Protein AF-A0A975Y0I7-F1 (afdb_monomer_lite)

Foldseek 3Di:
DEPVVLLVLCVPQQVQCPVVSVVQCVVPPVGALLVVLLSLQVSLVVCVVVVVLSNNVSSLVSLLCQLVVNDPRNVVSSLVNRQVVLPLLDPVCVVVLVSHDPSSVVSNVVSNVVVPYD

Radius of gyration: 13.52 Å; chains: 1; bounding box: 35×35×29 Å

pLDDT: mean 94.16, std 6.0, range [53.53, 98.44]

Structure (mmCIF, N/CA/C/O backbone):
data_AF-A0A975Y0I7-F1
#
_entry.id   AF-A0A975Y0I7-F1
#
loop_
_atom_site.group_PDB
_atom_site.id
_atom_site.type_symbol
_atom_site.label_atom_id
_atom_site.label_alt_id
_atom_site.label_comp_id
_atom_site.label_asym_id
_atom_site.label_entity_id
_atom_site.label_seq_id
_atom_site.pdbx_PDB_ins_code
_atom_site.Cartn_x
_atom_site.Cartn_y
_atom_site.Cartn_z
_atom_site.occupancy
_atom_site.B_iso_or_equiv
_atom_site.auth_seq_id
_atom_site.auth_comp_id
_atom_site.auth_asym_id
_atom_site.auth_atom_id
_atom_site.pdbx_PDB_model_num
ATOM 1 N N . MET A 1 1 ? -5.982 5.807 -14.633 1.00 92.81 1 MET A N 1
ATOM 2 C CA . MET A 1 1 ? -6.264 6.364 -13.301 1.00 92.81 1 MET A CA 1
ATOM 3 C C . MET A 1 1 ? -5.115 7.285 -12.970 1.00 92.81 1 MET A C 1
ATOM 5 O O . MET A 1 1 ? -3.984 6.829 -13.001 1.00 92.81 1 MET A O 1
ATOM 9 N N . SER A 1 2 ? -5.395 8.560 -12.733 1.00 95.56 2 SER A N 1
ATOM 10 C CA . SER A 1 2 ? -4.378 9.511 -12.276 1.00 95.56 2 SER A CA 1
ATOM 11 C C . SER A 1 2 ? -4.184 9.432 -10.757 1.00 95.56 2 SER A C 1
ATOM 13 O O . SER A 1 2 ? -4.995 8.823 -10.048 1.00 95.56 2 SER A O 1
ATOM 15 N N . LEU A 1 3 ? -3.148 10.095 -10.236 1.00 94.75 3 LEU A N 1
ATOM 16 C CA . LEU A 1 3 ? -2.967 10.276 -8.791 1.00 94.75 3 LEU A CA 1
ATOM 17 C C . LEU A 1 3 ? -4.178 10.966 -8.137 1.00 94.75 3 LEU A C 1
ATOM 19 O O . LEU A 1 3 ? -4.617 10.556 -7.062 1.00 94.75 3 LEU A O 1
ATOM 23 N N . GLU A 1 4 ? -4.753 11.979 -8.790 1.00 94.75 4 GLU A N 1
ATOM 24 C CA . GLU A 1 4 ? -5.932 12.695 -8.287 1.00 94.75 4 GLU A CA 1
ATOM 25 C C . GLU A 1 4 ? -7.146 11.759 -8.167 1.00 94.75 4 GLU A C 1
ATOM 27 O O . GLU A 1 4 ? -7.805 11.726 -7.123 1.00 94.75 4 GLU A O 1
ATOM 32 N N . ASP A 1 5 ? -7.382 10.928 -9.188 1.00 95.75 5 ASP A N 1
ATOM 33 C CA . ASP A 1 5 ? -8.452 9.924 -9.178 1.00 95.75 5 ASP A CA 1
ATOM 34 C C . ASP A 1 5 ? -8.281 8.924 -8.024 1.00 95.75 5 ASP A C 1
ATOM 36 O O . ASP A 1 5 ? -9.254 8.558 -7.356 1.00 95.75 5 ASP A O 1
ATOM 40 N N . LEU A 1 6 ? -7.042 8.479 -7.781 1.00 96.44 6 LEU A N 1
ATOM 41 C CA . LEU A 1 6 ? -6.724 7.561 -6.692 1.00 96.44 6 LEU A CA 1
ATOM 42 C C . LEU A 1 6 ? -6.964 8.215 -5.327 1.00 96.44 6 LEU A C 1
ATOM 44 O O . LEU A 1 6 ? -7.592 7.608 -4.458 1.00 96.44 6 LEU A O 1
ATOM 48 N N . VAL A 1 7 ? -6.502 9.452 -5.132 1.00 95.56 7 VAL A N 1
ATOM 49 C CA . VAL A 1 7 ? -6.706 10.205 -3.886 1.00 95.56 7 VAL A CA 1
ATOM 50 C C . VAL A 1 7 ? -8.195 10.371 -3.587 1.00 95.56 7 VAL A C 1
ATOM 52 O O . VAL A 1 7 ? -8.616 10.172 -2.443 1.00 95.56 7 VAL A O 1
ATOM 55 N N . GLU A 1 8 ? -9.005 10.695 -4.594 1.00 95.25 8 GLU A N 1
ATOM 56 C CA . GLU A 1 8 ? -10.450 10.836 -4.418 1.00 95.25 8 GLU A CA 1
ATOM 57 C C . GLU A 1 8 ? -11.116 9.495 -4.081 1.00 95.25 8 GLU A C 1
ATOM 59 O O . GLU A 1 8 ? -11.927 9.412 -3.152 1.00 95.25 8 GLU A O 1
ATOM 64 N N . ALA A 1 9 ? -10.722 8.412 -4.758 1.00 96.75 9 ALA A N 1
ATOM 65 C CA . ALA A 1 9 ? -11.206 7.073 -4.437 1.00 96.75 9 ALA A CA 1
ATOM 66 C C . ALA A 1 9 ? -10.843 6.658 -3.000 1.00 96.75 9 ALA A C 1
ATOM 68 O O . ALA A 1 9 ? -11.709 6.194 -2.258 1.00 96.75 9 ALA A O 1
ATOM 69 N N . LEU A 1 10 ? -9.604 6.896 -2.558 1.00 96.50 10 LEU A N 1
ATOM 70 C CA . LEU A 1 10 ? -9.163 6.579 -1.197 1.00 96.50 10 LEU A CA 1
ATOM 71 C C . LEU A 1 10 ? -9.950 7.369 -0.140 1.00 96.50 10 LEU A C 1
ATOM 73 O O . LEU A 1 10 ? -10.377 6.798 0.863 1.00 96.50 10 LEU A O 1
ATOM 77 N N . ARG A 1 11 ? -10.207 8.666 -0.363 1.00 94.62 11 ARG A N 1
ATOM 78 C CA . ARG A 1 11 ? -11.005 9.502 0.559 1.00 94.62 11 ARG A CA 1
ATOM 79 C C . ARG A 1 11 ? -12.428 8.985 0.747 1.00 94.62 11 ARG A C 1
ATOM 81 O O . ARG A 1 11 ? -12.969 9.042 1.865 1.00 94.62 11 ARG A O 1
ATOM 88 N N . ARG A 1 12 ? -13.032 8.532 -0.352 1.00 96.12 12 ARG A N 1
ATOM 89 C CA . ARG A 1 12 ? -14.407 8.040 -0.394 1.00 96.12 12 ARG A CA 1
ATOM 90 C C . ARG A 1 12 ? -14.520 6.642 0.203 1.00 96.12 12 ARG A C 1
ATOM 92 O O . ARG A 1 12 ? -15.363 6.429 1.073 1.00 96.12 12 ARG A O 1
ATOM 99 N N . ASP A 1 13 ? -13.659 5.729 -0.233 1.00 96.62 13 ASP A N 1
ATOM 100 C CA . ASP A 1 13 ? -13.865 4.291 -0.062 1.00 96.62 13 ASP A CA 1
ATOM 101 C C . ASP A 1 13 ? -13.060 3.707 1.118 1.00 96.62 13 ASP A C 1
ATOM 103 O O . ASP A 1 13 ? -13.453 2.678 1.677 1.00 96.62 13 ASP A O 1
ATOM 107 N N . VAL A 1 14 ? -11.992 4.387 1.562 1.00 96.31 14 VAL A N 1
ATOM 108 C CA . VAL A 1 14 ? -11.090 3.935 2.639 1.00 96.31 14 VAL A CA 1
ATOM 109 C C . VAL A 1 14 ? -10.972 5.013 3.734 1.00 96.31 14 VAL A C 1
ATOM 111 O O . VAL A 1 14 ? -9.991 5.758 3.804 1.00 96.31 14 VAL A O 1
ATOM 114 N N . PRO A 1 15 ? -11.973 5.156 4.624 1.00 94.75 15 PRO A N 1
ATOM 115 C CA . PRO A 1 15 ? -11.943 6.169 5.679 1.00 94.75 15 PRO A CA 1
ATOM 116 C C . PRO A 1 15 ? -10.721 6.052 6.605 1.00 94.75 15 PRO A C 1
ATOM 118 O O . PRO A 1 15 ? -10.280 7.0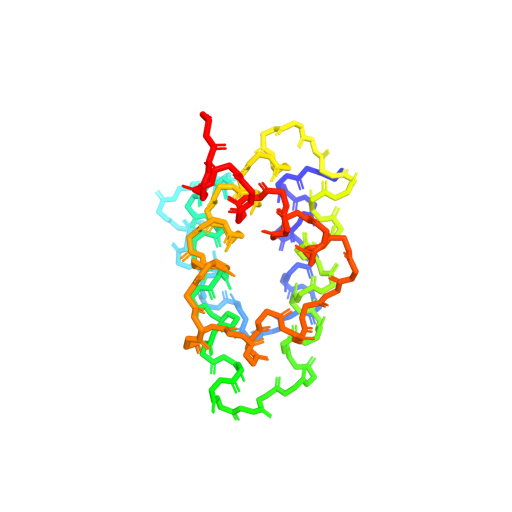57 7.161 1.00 94.75 15 PRO A O 1
ATOM 121 N N . GLU A 1 16 ? -10.144 4.857 6.729 1.00 95.81 16 GLU A N 1
ATOM 122 C CA . GLU A 1 16 ? -8.994 4.528 7.569 1.00 95.81 16 GLU A CA 1
ATOM 123 C C . GLU A 1 16 ? -7.680 5.188 7.118 1.00 95.81 16 GLU A C 1
ATOM 125 O O . GLU A 1 16 ? -6.715 5.165 7.886 1.00 95.81 16 GLU A O 1
ATOM 130 N N . VAL A 1 17 ? -7.628 5.776 5.913 1.00 95.12 17 VAL A N 1
ATOM 131 C CA . VAL A 1 17 ? -6.456 6.520 5.407 1.00 95.12 17 VAL A CA 1
ATOM 132 C C . VAL A 1 17 ? -6.677 8.034 5.352 1.00 95.12 17 VAL A C 1
ATOM 134 O O . VAL A 1 17 ? -5.803 8.768 4.903 1.00 95.12 17 VAL A O 1
ATOM 137 N N . ARG A 1 18 ? -7.824 8.548 5.814 1.00 93.31 18 ARG A N 1
ATOM 138 C CA . ARG A 1 18 ? -8.167 9.977 5.676 1.00 93.31 18 ARG A CA 1
ATOM 139 C C . ARG A 1 18 ? -7.159 10.920 6.321 1.00 93.31 18 ARG A C 1
ATOM 141 O O . ARG A 1 18 ? -6.824 11.938 5.718 1.00 93.31 18 ARG A O 1
ATOM 148 N N . ASP A 1 19 ? -6.693 10.602 7.524 1.00 93.31 19 ASP A N 1
ATOM 149 C CA . ASP A 1 19 ? -5.731 11.453 8.230 1.00 93.31 19 ASP A CA 1
ATOM 150 C C . ASP A 1 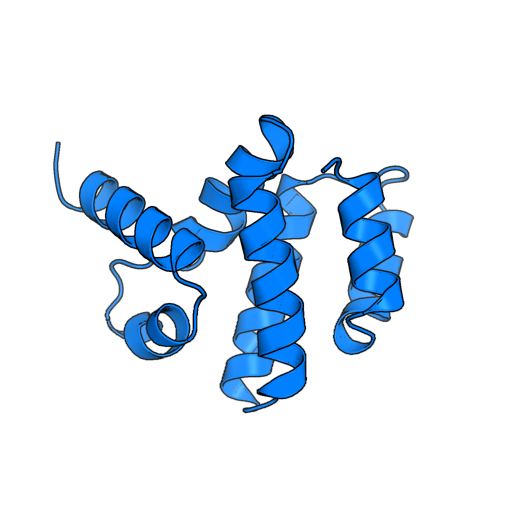19 ? -4.347 11.396 7.577 1.00 93.31 19 ASP A C 1
ATOM 152 O O . ASP A 1 19 ? -3.701 12.432 7.428 1.00 93.31 19 ASP A O 1
ATOM 156 N N . LEU A 1 20 ? -3.950 10.219 7.082 1.00 94.62 20 LEU A N 1
ATOM 157 C CA . LEU A 1 20 ? -2.744 10.032 6.274 1.00 94.62 20 LEU A CA 1
ATOM 158 C C . LEU A 1 20 ? -2.804 10.887 5.000 1.00 94.62 20 LEU A C 1
ATOM 160 O O . LEU A 1 20 ? -1.891 11.667 4.741 1.00 94.62 20 LEU A O 1
ATOM 164 N N . LEU A 1 21 ? -3.908 10.824 4.250 1.00 94.12 21 LEU A N 1
ATOM 165 C CA . LEU A 1 21 ? -4.099 11.635 3.043 1.00 94.12 21 LEU A CA 1
ATOM 166 C C . LEU A 1 21 ? -4.115 13.132 3.343 1.00 94.12 21 LEU A C 1
ATOM 168 O O . LEU A 1 21 ? -3.557 13.921 2.584 1.00 94.12 21 LEU A O 1
ATOM 172 N N . ARG A 1 22 ? -4.760 13.545 4.441 1.00 92.94 22 ARG A N 1
ATOM 173 C CA . ARG A 1 22 ? -4.768 14.949 4.864 1.00 92.94 22 ARG A CA 1
ATOM 174 C C . ARG A 1 22 ? -3.349 15.432 5.147 1.00 92.94 22 ARG A C 1
ATOM 176 O O . ARG A 1 22 ? -2.996 16.518 4.699 1.00 92.94 22 ARG A O 1
ATOM 183 N N . ALA A 1 23 ? -2.565 14.645 5.880 1.00 91.44 23 ALA A N 1
ATOM 184 C CA . ALA A 1 23 ? -1.186 14.981 6.200 1.00 91.44 23 ALA A CA 1
ATOM 185 C C . ALA A 1 23 ? -0.327 15.065 4.930 1.00 91.44 23 ALA A C 1
ATOM 187 O O . ALA A 1 23 ? 0.349 16.072 4.742 1.00 91.44 23 ALA A O 1
ATOM 188 N N . HIS A 1 24 ? -0.412 14.076 4.035 1.00 91.62 24 HIS A N 1
ATOM 189 C CA . HIS A 1 24 ? 0.330 14.053 2.766 1.00 91.62 24 HIS A CA 1
ATOM 190 C C . HIS A 1 24 ? 0.072 15.307 1.921 1.00 91.62 24 HIS A C 1
ATOM 192 O O . HIS A 1 24 ? 0.985 16.064 1.596 1.00 91.62 24 HIS A O 1
ATOM 198 N N . LEU A 1 25 ? -1.203 15.597 1.661 1.00 91.75 25 LEU A N 1
ATOM 199 C CA . LEU A 1 25 ? -1.610 16.701 0.786 1.00 91.75 25 LEU A CA 1
ATOM 200 C C . LEU A 1 25 ? -1.369 18.088 1.398 1.00 91.75 25 LEU A C 1
ATOM 202 O O . LEU A 1 25 ? -1.297 19.073 0.667 1.00 91.75 25 LEU A O 1
ATOM 206 N N . ALA A 1 26 ? -1.260 18.185 2.726 1.00 89.75 26 ALA A N 1
ATOM 207 C CA . ALA A 1 26 ? -0.887 19.430 3.394 1.00 89.75 26 ALA A CA 1
ATOM 208 C C . ALA A 1 26 ? 0.596 19.777 3.190 1.00 89.75 26 ALA A C 1
ATOM 210 O O . ALA A 1 26 ? 0.936 20.958 3.140 1.00 89.75 26 ALA A O 1
ATOM 211 N N . HIS A 1 27 ? 1.466 18.768 3.073 1.00 84.56 27 HIS A N 1
ATOM 212 C CA . HIS A 1 27 ? 2.895 18.970 2.827 1.00 84.56 27 HIS A CA 1
ATOM 213 C C . HIS A 1 27 ? 3.189 19.210 1.346 1.00 84.56 27 HIS A C 1
ATOM 215 O O . HIS A 1 27 ? 4.065 20.012 1.026 1.00 84.56 27 HIS A O 1
ATOM 221 N N . LEU A 1 28 ? 2.440 18.556 0.453 1.00 82.12 28 LEU A N 1
ATOM 222 C CA . LEU A 1 28 ? 2.610 18.693 -0.987 1.00 82.12 28 LEU A CA 1
ATOM 223 C C . LEU A 1 28 ? 1.247 18.817 -1.692 1.00 82.12 28 LEU A C 1
ATOM 225 O O . LEU A 1 28 ? 0.577 17.808 -1.931 1.00 82.12 28 LEU A O 1
ATOM 229 N N . PRO A 1 29 ? 0.812 20.043 -2.035 1.00 77.62 29 PRO A N 1
ATOM 230 C CA . PRO A 1 29 ? -0.406 20.253 -2.809 1.00 77.62 29 PRO A CA 1
ATOM 231 C C . PRO A 1 29 ? -0.299 19.576 -4.184 1.00 77.62 29 PRO A C 1
ATOM 233 O O . PRO A 1 29 ? 0.605 19.887 -4.952 1.00 77.62 29 PRO A O 1
ATOM 236 N N . GLY A 1 30 ? -1.219 18.655 -4.480 1.00 75.81 30 GLY A N 1
ATOM 237 C CA . GLY A 1 30 ? -1.178 17.785 -5.668 1.00 75.81 30 GLY A CA 1
ATOM 238 C C . GLY A 1 30 ? -0.729 16.352 -5.363 1.00 75.81 30 GLY A C 1
ATOM 239 O O . GL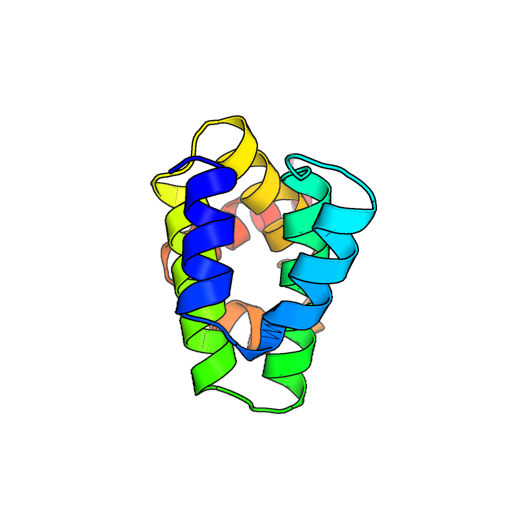Y A 1 30 ? -1.131 15.434 -6.068 1.00 75.81 30 GLY A O 1
ATOM 240 N N . GLY A 1 31 ? -0.021 16.149 -4.248 1.00 85.81 31 GLY A N 1
ATOM 241 C CA . GLY A 1 31 ? 0.536 14.857 -3.862 1.00 85.81 31 GLY A CA 1
ATOM 242 C C . GLY A 1 31 ? 1.750 14.451 -4.702 1.00 85.81 31 GLY A C 1
ATOM 243 O O . GLY A 1 31 ? 2.060 15.059 -5.719 1.00 85.81 31 GLY A O 1
ATOM 244 N N . ASP A 1 32 ? 2.437 13.423 -4.223 1.00 94.00 32 ASP A N 1
ATOM 245 C CA . ASP A 1 32 ? 3.487 12.688 -4.929 1.00 94.00 32 ASP A CA 1
ATOM 246 C C . ASP A 1 32 ? 3.132 11.203 -4.835 1.00 94.00 32 ASP A C 1
ATOM 248 O O . ASP A 1 32 ? 2.787 10.721 -3.745 1.00 94.00 32 ASP A O 1
ATOM 252 N N . GLU A 1 33 ? 3.113 10.518 -5.976 1.00 94.50 33 GLU A N 1
ATOM 253 C CA . GLU A 1 33 ? 2.700 9.124 -6.100 1.00 94.50 33 GLU A CA 1
ATOM 254 C C . GLU A 1 33 ? 3.641 8.166 -5.365 1.00 94.50 33 GLU A C 1
ATOM 256 O O . GLU A 1 33 ? 3.154 7.272 -4.672 1.00 94.50 33 GLU A O 1
ATOM 261 N N . PHE A 1 34 ? 4.955 8.387 -5.418 1.00 95.25 34 PHE A N 1
ATOM 262 C CA . PHE A 1 34 ? 5.959 7.532 -4.777 1.00 95.25 34 PHE A CA 1
ATOM 263 C C . PHE A 1 34 ? 5.857 7.625 -3.254 1.00 95.25 34 PHE A C 1
ATOM 265 O O . PHE A 1 34 ? 5.714 6.615 -2.559 1.00 95.25 34 PHE A O 1
ATOM 272 N N . VAL A 1 35 ? 5.802 8.850 -2.724 1.00 95.50 35 VAL A N 1
ATOM 273 C CA . VAL A 1 35 ? 5.598 9.089 -1.289 1.00 95.50 35 VAL A CA 1
ATOM 274 C C . VAL A 1 35 ? 4.254 8.524 -0.834 1.00 95.50 35 VAL A C 1
ATOM 276 O O . VAL A 1 35 ? 4.177 7.892 0.223 1.00 95.50 35 VAL A O 1
ATOM 279 N N . LEU A 1 36 ? 3.184 8.715 -1.616 1.00 96.38 36 LEU A N 1
ATOM 280 C CA . LEU A 1 36 ? 1.876 8.169 -1.265 1.00 96.38 36 LEU A CA 1
ATOM 281 C C . LEU A 1 36 ? 1.907 6.639 -1.212 1.00 96.38 36 LEU A C 1
ATOM 283 O O . LEU A 1 36 ? 1.348 6.071 -0.276 1.00 96.38 36 LEU A O 1
ATOM 287 N N . MET A 1 37 ? 2.547 5.969 -2.172 1.00 97.75 37 MET A N 1
ATOM 288 C CA . MET A 1 37 ? 2.598 4.506 -2.204 1.00 97.75 37 MET A CA 1
ATOM 289 C C . MET A 1 37 ? 3.338 3.931 -0.998 1.00 97.75 37 MET A C 1
ATOM 291 O O . MET A 1 37 ? 2.813 3.008 -0.372 1.00 97.75 37 MET A O 1
ATOM 295 N N . GLY A 1 38 ? 4.452 4.540 -0.581 1.00 97.12 38 GLY A N 1
ATOM 296 C CA . GLY A 1 38 ? 5.141 4.161 0.657 1.00 97.12 38 GLY A CA 1
ATOM 297 C C . GLY A 1 38 ? 4.254 4.314 1.900 1.00 97.12 38 GLY A C 1
ATOM 298 O O . GLY A 1 38 ? 4.146 3.403 2.723 1.00 97.12 38 GLY A O 1
ATOM 299 N N . LEU A 1 39 ? 3.523 5.429 2.006 1.00 96.69 39 LEU A N 1
ATOM 300 C CA . LEU A 1 39 ? 2.590 5.655 3.116 1.00 96.69 39 LEU A CA 1
ATOM 301 C C . LEU A 1 39 ? 1.428 4.647 3.119 1.00 96.69 39 LEU A C 1
ATOM 303 O O . LEU A 1 39 ? 1.043 4.132 4.173 1.00 96.69 39 LEU A O 1
ATOM 307 N N . LEU A 1 40 ? 0.851 4.351 1.952 1.00 97.94 40 LEU A N 1
ATOM 308 C CA . LEU A 1 40 ? -0.228 3.369 1.830 1.00 97.94 40 LEU A CA 1
ATOM 309 C C . LEU A 1 40 ? 0.260 1.952 2.121 1.00 97.94 40 LEU A C 1
ATOM 311 O O . LEU A 1 40 ? -0.494 1.172 2.699 1.00 97.94 40 LEU A O 1
ATOM 315 N N . ARG A 1 41 ? 1.505 1.628 1.771 1.00 97.88 41 ARG A N 1
ATOM 316 C CA . ARG A 1 41 ? 2.152 0.360 2.105 1.00 97.88 41 ARG A CA 1
ATOM 317 C C . ARG A 1 41 ? 2.256 0.172 3.609 1.00 97.88 41 ARG A C 1
ATOM 319 O O . ARG A 1 41 ? 1.807 -0.852 4.126 1.00 97.88 41 ARG A O 1
ATOM 326 N N . ASP A 1 42 ? 2.773 1.172 4.319 1.00 97.38 42 ASP A N 1
ATOM 327 C CA . ASP A 1 42 ? 2.897 1.118 5.779 1.00 97.38 42 ASP A CA 1
ATOM 328 C C . ASP A 1 42 ? 1.529 0.961 6.439 1.00 97.38 42 ASP A C 1
ATOM 330 O O . ASP A 1 42 ? 1.340 0.139 7.341 1.00 97.38 42 ASP A O 1
ATOM 334 N N . ARG A 1 43 ? 0.534 1.686 5.923 1.00 97.81 43 ARG A N 1
ATOM 335 C CA . ARG A 1 43 ? -0.837 1.589 6.411 1.00 97.81 43 ARG A CA 1
ATOM 336 C C . ARG A 1 43 ? -1.475 0.234 6.106 1.00 97.81 43 ARG A C 1
ATOM 338 O O . ARG A 1 43 ? -2.157 -0.312 6.967 1.00 97.81 43 ARG A O 1
ATOM 345 N N . ALA A 1 44 ? -1.257 -0.335 4.923 1.00 98.12 44 ALA A N 1
ATOM 346 C CA . ALA A 1 44 ? -1.749 -1.664 4.573 1.00 98.12 44 ALA A CA 1
ATOM 347 C C . ALA A 1 44 ? -1.145 -2.741 5.487 1.00 98.12 44 ALA A C 1
ATOM 349 O O . ALA A 1 44 ? -1.869 -3.606 5.982 1.00 98.12 44 ALA A O 1
ATOM 350 N N . LEU A 1 45 ? 0.153 -2.649 5.780 1.00 97.56 45 LEU A N 1
ATOM 351 C CA . LEU A 1 45 ? 0.818 -3.560 6.707 1.00 97.56 45 LEU A CA 1
ATOM 352 C C . LEU A 1 45 ? 0.249 -3.444 8.129 1.00 97.56 45 LEU A C 1
ATOM 354 O O . LEU A 1 45 ? -0.018 -4.456 8.775 1.00 97.56 45 LEU A O 1
ATOM 358 N N . GLU A 1 46 ? -0.002 -2.225 8.607 1.00 97.88 46 GLU A N 1
ATOM 359 C CA . GLU A 1 46 ? -0.645 -1.998 9.905 1.00 97.88 46 GLU A CA 1
ATOM 360 C C . GLU A 1 46 ? -2.051 -2.618 9.960 1.00 97.88 46 GLU A C 1
ATOM 362 O O . GLU A 1 46 ? -2.379 -3.336 10.905 1.00 97.88 46 GLU A O 1
ATOM 367 N N . LEU A 1 47 ? -2.875 -2.398 8.928 1.00 97.94 47 LEU A N 1
ATOM 368 C CA . LEU A 1 47 ? -4.217 -2.982 8.832 1.00 97.94 47 LEU A CA 1
ATOM 369 C C . LEU A 1 47 ? -4.171 -4.515 8.823 1.00 97.94 47 LEU A C 1
ATOM 371 O O . LEU A 1 47 ? -5.022 -5.153 9.444 1.00 97.94 47 LEU A O 1
ATOM 375 N N . PHE A 1 48 ? -3.174 -5.105 8.161 1.00 97.75 48 PHE A N 1
ATOM 376 C CA . PHE A 1 48 ? -2.949 -6.548 8.166 1.00 97.75 48 PHE A CA 1
ATOM 377 C C . PHE A 1 48 ? -2.603 -7.070 9.565 1.00 97.75 48 PHE A C 1
ATOM 379 O O . PHE A 1 48 ? -3.243 -8.007 10.044 1.00 97.75 48 PHE A O 1
ATOM 386 N N . VAL A 1 49 ? -1.652 -6.431 10.254 1.00 97.19 49 VAL A N 1
ATOM 387 C CA . VAL A 1 49 ? -1.247 -6.801 11.622 1.00 97.19 49 VAL A CA 1
ATOM 388 C C . VAL A 1 49 ? -2.415 -6.680 12.604 1.00 97.19 49 VAL A C 1
ATOM 390 O O . VAL A 1 49 ? -2.594 -7.540 13.465 1.00 97.19 49 VAL A O 1
ATOM 393 N N . LEU A 1 50 ? -3.246 -5.647 12.452 1.00 97.62 50 LEU A N 1
ATOM 394 C CA . LEU A 1 50 ? -4.444 -5.426 13.266 1.00 97.62 50 LEU A CA 1
ATOM 395 C C . LEU A 1 50 ? -5.655 -6.271 12.830 1.00 97.62 50 LEU A C 1
ATOM 397 O O . LEU A 1 50 ? -6.728 -6.131 13.417 1.00 97.62 50 LEU A O 1
ATOM 401 N N . GLN A 1 51 ? -5.507 -7.121 11.807 1.00 96.94 51 GLN A N 1
ATOM 402 C CA . GLN A 1 51 ? -6.571 -7.955 11.237 1.00 96.94 51 GLN A CA 1
ATOM 403 C C . GLN A 1 51 ? -7.818 -7.160 10.805 1.00 96.94 51 GLN A C 1
ATOM 405 O O . GLN A 1 51 ? -8.946 -7.651 10.856 1.00 96.94 51 GLN A O 1
ATOM 410 N N . GLN A 1 52 ? -7.632 -5.922 10.345 1.00 97.19 52 GLN A N 1
ATOM 411 C CA . GLN A 1 52 ? -8.705 -5.080 9.814 1.00 97.19 52 GLN A CA 1
ATOM 412 C C . GLN A 1 52 ? -9.000 -5.428 8.348 1.00 97.19 52 GLN A C 1
ATOM 414 O O . GLN A 1 52 ? -8.860 -4.597 7.451 1.00 97.19 52 GLN A O 1
ATOM 419 N N . THR A 1 53 ? -9.421 -6.672 8.105 1.00 94.69 53 THR A N 1
ATOM 420 C CA . THR A 1 53 ? -9.509 -7.277 6.765 1.00 94.69 53 THR A CA 1
ATOM 421 C C . THR A 1 53 ? -10.338 -6.446 5.787 1.00 94.69 53 THR A C 1
ATOM 423 O O . THR A 1 53 ? -9.866 -6.137 4.706 1.00 94.69 53 THR A O 1
ATOM 426 N N . SER A 1 54 ? -11.521 -5.956 6.173 1.00 96.69 54 SER A N 1
ATOM 427 C CA . SER A 1 54 ? -12.356 -5.158 5.257 1.00 96.69 54 SER A CA 1
ATOM 428 C C . SER A 1 54 ? -11.751 -3.802 4.874 1.00 96.69 54 SER A C 1
ATOM 430 O O . SER A 1 54 ? -12.062 -3.266 3.812 1.00 96.69 54 SER A O 1
ATOM 432 N N . ALA A 1 55 ? -10.937 -3.192 5.739 1.00 96.88 55 ALA A N 1
ATOM 433 C CA . ALA A 1 55 ? -10.223 -1.959 5.408 1.00 96.88 55 ALA A CA 1
ATOM 434 C C . ALA A 1 55 ? -9.023 -2.262 4.504 1.00 96.88 55 ALA A C 1
ATOM 436 O O . ALA A 1 55 ? -8.827 -1.578 3.499 1.00 96.88 55 ALA A O 1
ATOM 437 N N . LEU A 1 56 ? -8.289 -3.329 4.827 1.00 98.12 56 LEU A N 1
ATOM 438 C CA . LEU A 1 56 ? -7.179 -3.821 4.024 1.00 98.12 56 LEU A CA 1
ATOM 439 C C . LEU A 1 56 ? -7.625 -4.172 2.598 1.00 98.12 56 LEU A C 1
ATOM 441 O O . LEU A 1 56 ? -7.024 -3.686 1.646 1.00 98.12 56 LEU A O 1
ATOM 445 N N . ASP A 1 57 ? -8.711 -4.928 2.443 1.00 98.06 57 ASP A N 1
ATOM 446 C CA . ASP A 1 57 ? -9.224 -5.364 1.140 1.00 98.06 57 ASP A CA 1
ATOM 447 C C . ASP A 1 57 ? -9.588 -4.173 0.244 1.00 98.06 57 ASP A C 1
ATOM 449 O O . ASP A 1 57 ? -9.243 -4.144 -0.938 1.00 98.06 57 ASP A O 1
ATOM 453 N N . ARG A 1 58 ? -10.255 -3.153 0.806 1.00 98.06 58 ARG A N 1
ATOM 454 C CA . ARG A 1 58 ? -10.618 -1.932 0.065 1.00 98.06 58 ARG A CA 1
ATOM 455 C C . ARG A 1 58 ? -9.384 -1.145 -0.364 1.00 98.06 58 ARG A C 1
ATOM 457 O O . ARG A 1 58 ? -9.339 -0.663 -1.493 1.00 98.06 58 ARG A O 1
ATOM 464 N N . LEU A 1 59 ? -8.390 -1.031 0.518 1.00 98.38 59 LEU A N 1
ATOM 465 C CA . LEU A 1 59 ? -7.130 -0.365 0.206 1.00 98.38 59 LEU A CA 1
ATOM 466 C C . LEU A 1 59 ? -6.374 -1.109 -0.901 1.00 98.38 59 LEU A C 1
ATOM 468 O O . LEU A 1 59 ? -6.039 -0.509 -1.920 1.00 98.38 59 LEU A O 1
ATOM 472 N N . LEU A 1 60 ? -6.164 -2.416 -0.740 1.00 98.44 60 LEU A N 1
ATOM 473 C CA . LEU A 1 60 ? -5.439 -3.236 -1.709 1.00 98.44 60 LEU A CA 1
ATOM 474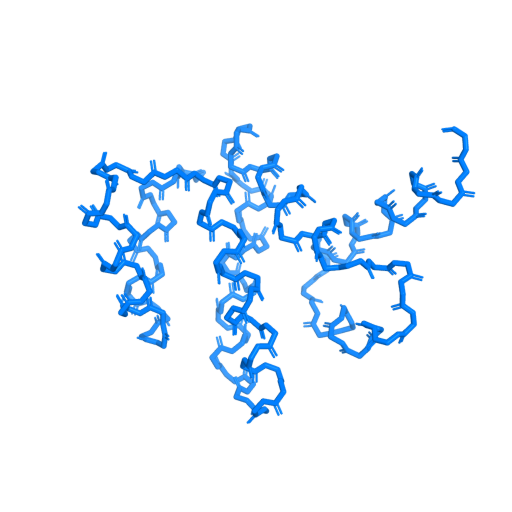 C C . LEU A 1 60 ? -6.137 -3.273 -3.072 1.00 98.44 60 LEU A C 1
ATOM 476 O O . LEU A 1 60 ? -5.455 -3.258 -4.089 1.00 98.44 60 LEU A O 1
ATOM 480 N N . ALA A 1 61 ? -7.472 -3.258 -3.120 1.00 98.19 61 ALA A N 1
ATOM 481 C CA . ALA A 1 61 ? -8.207 -3.188 -4.382 1.00 98.19 61 ALA A CA 1
ATOM 482 C C . ALA A 1 61 ? -7.952 -1.878 -5.151 1.00 98.19 61 ALA A C 1
ATOM 484 O O . ALA A 1 61 ? -7.888 -1.886 -6.380 1.00 98.19 61 ALA A O 1
ATOM 485 N N . LEU A 1 62 ? -7.797 -0.748 -4.452 1.00 98.19 62 LEU A N 1
ATOM 486 C CA . LEU A 1 62 ? -7.450 0.526 -5.088 1.00 98.19 62 LEU A CA 1
ATOM 487 C C . LEU A 1 62 ? -5.989 0.555 -5.547 1.00 98.19 62 LEU A C 1
ATOM 489 O O . LEU A 1 62 ? -5.716 1.058 -6.634 1.00 98.19 62 LEU A O 1
ATOM 493 N N . VAL A 1 63 ? -5.074 -0.020 -4.764 1.00 98.19 63 VAL A N 1
ATOM 494 C CA . VAL A 1 63 ? -3.654 -0.138 -5.135 1.00 98.19 63 VAL A CA 1
ATOM 495 C C . VAL A 1 63 ? -3.469 -1.079 -6.333 1.00 98.19 63 VAL A C 1
ATOM 497 O O . VAL A 1 63 ? -2.739 -0.748 -7.261 1.00 98.19 63 VAL A O 1
ATOM 500 N N . ASP A 1 64 ? -4.183 -2.205 -6.389 1.00 98.19 64 ASP A N 1
ATOM 501 C CA . ASP A 1 64 ? -4.155 -3.123 -7.540 1.00 98.19 64 ASP A CA 1
ATOM 502 C C . ASP A 1 64 ? -4.663 -2.445 -8.820 1.00 98.19 64 ASP A C 1
ATOM 504 O O . ASP A 1 64 ? -4.060 -2.567 -9.886 1.00 98.19 64 ASP A O 1
ATOM 508 N N . ARG A 1 65 ? -5.723 -1.635 -8.705 1.00 97.38 65 ARG A N 1
ATOM 509 C CA . ARG A 1 65 ? -6.190 -0.789 -9.810 1.00 97.38 65 ARG A CA 1
ATOM 510 C C . ARG A 1 65 ? -5.181 0.288 -10.208 1.00 97.38 65 ARG A C 1
ATOM 512 O O . ARG A 1 65 ? -5.118 0.628 -11.383 1.00 97.38 65 ARG A O 1
ATOM 519 N N . ALA A 1 66 ? -4.427 0.843 -9.260 1.00 97.38 66 ALA A N 1
ATOM 520 C CA . ALA A 1 66 ? -3.359 1.807 -9.539 1.00 97.38 66 ALA A CA 1
ATOM 521 C C . ALA A 1 66 ? -2.212 1.171 -10.317 1.00 97.38 66 ALA A C 1
ATOM 523 O O . ALA A 1 66 ? -1.705 1.793 -11.241 1.00 97.38 66 ALA A O 1
ATOM 524 N N . LEU A 1 67 ? -1.885 -0.087 -10.022 1.00 97.62 67 LEU A N 1
ATOM 525 C CA . LEU A 1 67 ? -0.915 -0.842 -10.806 1.00 97.62 67 LEU A CA 1
ATOM 526 C C . LEU A 1 67 ? -1.409 -1.120 -12.236 1.00 97.62 67 LEU A C 1
ATOM 528 O O . LEU A 1 67 ? -0.644 -0.984 -13.183 1.00 97.62 67 LEU A O 1
ATOM 532 N N . GLY A 1 68 ? -2.665 -1.553 -12.392 1.00 95.25 68 GLY A N 1
ATOM 533 C CA . GLY A 1 68 ? -3.184 -2.019 -13.684 1.00 95.25 68 GLY A CA 1
ATOM 534 C C . GLY A 1 68 ? -3.655 -0.910 -14.628 1.00 95.25 68 GLY A C 1
ATOM 535 O O . GLY A 1 68 ? -3.351 -0.942 -15.817 1.00 95.25 68 GLY A O 1
ATOM 536 N N . ASP A 1 69 ? -4.393 0.064 -14.095 1.00 94.62 69 ASP A N 1
ATOM 537 C CA . ASP A 1 69 ? -5.034 1.129 -14.873 1.00 94.62 69 ASP A CA 1
ATOM 538 C C . ASP A 1 69 ? -4.384 2.501 -14.637 1.00 94.62 69 ASP A C 1
ATOM 540 O O . ASP A 1 69 ? -4.889 3.506 -15.148 1.00 94.62 69 ASP A O 1
ATOM 544 N N . GLY A 1 70 ? -3.339 2.589 -13.808 1.00 94.25 70 GLY A N 1
ATOM 545 C CA . GLY A 1 70 ? -2.612 3.825 -13.516 1.00 94.25 70 GLY A CA 1
ATOM 546 C C . GLY A 1 70 ? -1.956 4.444 -14.748 1.00 94.25 70 GLY A C 1
ATOM 547 O O . GLY A 1 70 ? -1.722 3.770 -15.750 1.00 94.25 70 GLY A O 1
ATOM 548 N N . ASP A 1 71 ? -1.663 5.743 -14.686 1.00 96.62 71 ASP A N 1
ATOM 549 C CA . ASP A 1 71 ? -0.640 6.294 -15.576 1.00 96.62 71 ASP A CA 1
ATOM 550 C C . ASP A 1 71 ? 0.743 5.692 -15.255 1.00 96.62 71 ASP A C 1
ATOM 552 O O . ASP A 1 71 ? 0.921 4.999 -14.253 1.00 96.62 71 ASP A O 1
ATOM 556 N N . GLU A 1 72 ? 1.714 5.905 -16.146 1.00 96.19 72 GLU A N 1
ATOM 557 C CA . GLU A 1 72 ? 3.040 5.279 -16.049 1.00 96.19 72 GLU A CA 1
ATOM 558 C C . GLU A 1 72 ? 3.724 5.570 -14.708 1.00 96.19 72 GLU A C 1
ATOM 560 O O . GLU A 1 72 ? 4.256 4.654 -14.086 1.00 96.19 72 GLU A O 1
ATOM 565 N N . ALA A 1 73 ? 3.647 6.816 -14.234 1.00 95.62 73 ALA A N 1
ATOM 566 C CA . ALA A 1 73 ? 4.259 7.222 -12.975 1.00 95.62 73 ALA A CA 1
ATOM 567 C C . ALA A 1 73 ? 3.577 6.557 -11.772 1.00 95.62 73 ALA A C 1
ATOM 569 O O . ALA A 1 73 ? 4.249 6.034 -10.886 1.00 95.62 73 ALA A O 1
ATOM 570 N N . LEU A 1 74 ? 2.241 6.502 -11.759 1.00 96.75 74 LEU A N 1
ATOM 571 C CA . LEU A 1 74 ? 1.499 5.853 -10.685 1.00 96.75 74 LEU A CA 1
ATOM 572 C C . LEU A 1 74 ? 1.728 4.336 -10.655 1.00 96.75 74 LEU A C 1
ATOM 574 O O . LEU A 1 74 ? 1.890 3.764 -9.577 1.00 96.75 74 LEU A O 1
ATOM 578 N N . ALA A 1 75 ? 1.752 3.679 -11.814 1.00 97.50 75 ALA A N 1
ATOM 579 C CA . ALA A 1 75 ? 2.034 2.249 -11.896 1.00 97.50 75 ALA A CA 1
ATOM 580 C C . ALA A 1 75 ? 3.463 1.929 -11.418 1.00 97.50 75 ALA A C 1
ATOM 582 O O . ALA A 1 75 ? 3.656 0.966 -10.669 1.00 97.50 75 ALA A O 1
ATOM 583 N N . ASP A 1 76 ? 4.442 2.760 -11.789 1.00 96.69 76 ASP A N 1
ATOM 584 C CA . ASP A 1 76 ? 5.833 2.631 -11.339 1.00 96.69 76 ASP A CA 1
ATOM 585 C C . ASP A 1 76 ? 5.962 2.845 -9.824 1.00 96.69 76 ASP A C 1
ATOM 587 O O . ASP A 1 76 ? 6.566 2.026 -9.128 1.00 96.69 76 ASP A O 1
ATOM 591 N N . ALA A 1 77 ? 5.288 3.859 -9.274 1.00 97.69 77 ALA A N 1
ATOM 592 C CA . ALA A 1 77 ? 5.228 4.091 -7.834 1.00 97.69 77 ALA A CA 1
ATOM 593 C C . ALA A 1 77 ? 4.632 2.898 -7.069 1.00 97.69 77 ALA A C 1
ATOM 595 O O . ALA A 1 77 ? 5.108 2.556 -5.986 1.00 97.69 77 ALA A O 1
ATOM 596 N N . VAL A 1 78 ? 3.610 2.220 -7.609 1.00 97.88 78 VAL A N 1
ATOM 597 C CA . VAL A 1 78 ? 3.064 1.007 -6.971 1.00 97.88 78 VAL A CA 1
ATOM 598 C C . VAL A 1 78 ? 4.090 -0.127 -6.999 1.00 97.88 78 VAL A C 1
ATOM 600 O O . VAL A 1 78 ? 4.295 -0.799 -5.985 1.00 97.88 78 VAL A O 1
ATOM 603 N N . ALA A 1 79 ? 4.753 -0.351 -8.134 1.00 96.50 79 ALA A N 1
ATOM 604 C CA . ALA A 1 79 ? 5.753 -1.408 -8.258 1.00 96.50 79 ALA A CA 1
ATOM 605 C C . ALA A 1 79 ? 6.961 -1.177 -7.327 1.00 96.50 79 ALA A C 1
ATOM 607 O O . ALA A 1 79 ? 7.396 -2.100 -6.633 1.00 96.50 79 ALA A O 1
ATOM 608 N N . SER A 1 80 ? 7.464 0.055 -7.265 1.00 94.94 80 SER A N 1
ATOM 609 C CA . SER A 1 80 ? 8.617 0.437 -6.448 1.00 94.94 80 SER A CA 1
ATOM 610 C C . SER A 1 80 ? 8.256 0.573 -4.963 1.00 94.94 80 SER A C 1
ATOM 612 O O . SER A 1 80 ? 8.714 -0.205 -4.121 1.00 94.94 80 SER A O 1
ATOM 614 N N . ASP A 1 81 ? 7.387 1.521 -4.626 1.00 97.06 81 ASP A N 1
ATOM 615 C CA . ASP A 1 81 ? 7.225 2.016 -3.255 1.00 97.06 81 ASP A CA 1
ATOM 616 C C . ASP A 1 81 ? 6.118 1.304 -2.474 1.00 97.06 81 ASP A C 1
ATOM 618 O O . ASP A 1 81 ? 6.016 1.461 -1.257 1.00 97.06 81 ASP A O 1
ATOM 622 N N . PHE A 1 82 ? 5.326 0.456 -3.138 1.00 97.81 82 PHE A N 1
ATOM 623 C CA . PHE A 1 82 ? 4.403 -0.455 -2.463 1.00 97.81 82 PHE A CA 1
ATOM 624 C C . PHE A 1 82 ? 4.891 -1.905 -2.504 1.00 97.81 82 PHE A C 1
ATOM 626 O O . PHE A 1 82 ? 5.065 -2.536 -1.454 1.00 97.81 82 PHE A O 1
ATOM 633 N N . VAL A 1 83 ? 5.106 -2.444 -3.708 1.00 96.56 83 VAL A N 1
ATOM 634 C CA . VAL A 1 83 ? 5.434 -3.862 -3.907 1.00 96.56 83 VAL A CA 1
ATOM 635 C C . VAL A 1 83 ? 6.871 -4.154 -3.492 1.00 96.56 83 VAL A C 1
ATOM 637 O O . VAL A 1 83 ? 7.072 -4.935 -2.566 1.00 96.56 83 VAL A O 1
ATOM 640 N N . SER A 1 84 ? 7.868 -3.517 -4.111 1.00 92.62 84 SER A N 1
ATOM 641 C CA . SER A 1 84 ? 9.283 -3.774 -3.800 1.00 92.62 84 SER A CA 1
ATOM 642 C C . SER A 1 84 ? 9.652 -3.343 -2.372 1.00 92.62 84 SER A C 1
ATOM 644 O O . SER A 1 84 ? 10.360 -4.059 -1.662 1.00 92.62 84 SER A O 1
ATOM 646 N N . ALA A 1 85 ? 9.077 -2.236 -1.887 1.00 92.56 85 ALA A N 1
ATOM 647 C CA . ALA A 1 85 ? 9.213 -1.785 -0.496 1.00 92.56 85 ALA A CA 1
ATOM 648 C C . ALA A 1 85 ? 8.560 -2.726 0.541 1.00 92.56 85 ALA A C 1
ATOM 650 O O . ALA A 1 85 ? 8.830 -2.638 1.745 1.00 92.56 85 ALA A O 1
ATOM 651 N N . THR A 1 86 ? 7.700 -3.649 0.111 1.00 92.50 86 THR A N 1
ATOM 652 C CA . THR A 1 86 ? 7.234 -4.768 0.932 1.00 92.50 86 THR A CA 1
ATOM 653 C C . THR A 1 86 ? 7.971 -6.030 0.505 1.00 92.50 86 THR A C 1
ATOM 655 O O . THR A 1 86 ? 7.373 -6.831 -0.204 1.00 92.50 86 THR A O 1
ATOM 658 N N . PRO A 1 87 ? 9.238 -6.216 0.923 1.00 88.56 87 PRO A N 1
ATOM 659 C CA . PRO A 1 87 ? 10.184 -7.139 0.298 1.00 88.56 87 PRO A CA 1
ATOM 660 C C . PRO A 1 87 ? 9.553 -8.521 0.063 1.00 88.56 87 PRO A C 1
ATOM 662 O O . PRO A 1 87 ? 9.488 -9.324 0.996 1.00 88.56 87 PRO A O 1
ATOM 665 N N . PRO A 1 88 ? 9.071 -8.822 -1.162 1.00 85.81 88 PRO A N 1
ATOM 666 C CA . PRO A 1 88 ? 8.301 -10.038 -1.428 1.00 85.81 88 PRO A CA 1
ATOM 667 C C . PRO A 1 88 ? 9.177 -11.295 -1.459 1.00 85.81 88 PRO A C 1
ATOM 669 O O . PRO A 1 88 ? 8.675 -12.410 -1.574 1.00 85.81 88 PRO A O 1
ATOM 672 N N . TRP A 1 89 ? 10.494 -11.114 -1.382 1.00 88.19 89 TRP A N 1
ATOM 673 C CA . TRP A 1 89 ? 11.496 -12.162 -1.216 1.00 88.19 89 TRP A CA 1
ATOM 674 C C . TRP A 1 89 ? 11.757 -12.523 0.255 1.00 88.19 89 TRP A C 1
ATOM 676 O O . TRP A 1 89 ? 12.456 -13.500 0.518 1.00 88.19 89 TRP A O 1
ATOM 686 N N . ASP A 1 90 ? 11.247 -11.747 1.215 1.00 92.44 90 ASP A N 1
ATOM 687 C CA . ASP A 1 90 ? 11.372 -12.047 2.640 1.00 92.44 90 ASP A CA 1
ATOM 688 C C . ASP A 1 90 ? 10.208 -12.935 3.103 1.00 92.44 90 ASP A C 1
ATOM 690 O O . ASP A 1 90 ? 9.047 -12.530 3.059 1.00 92.44 90 ASP A O 1
ATOM 694 N N . ALA A 1 91 ? 10.525 -14.125 3.620 1.00 92.38 91 ALA A N 1
ATOM 695 C CA . ALA A 1 91 ? 9.537 -15.076 4.130 1.00 92.38 91 ALA A CA 1
ATOM 696 C C . ALA A 1 91 ? 8.678 -14.505 5.278 1.00 92.38 91 ALA A C 1
ATOM 698 O O . ALA A 1 91 ? 7.552 -14.954 5.495 1.00 92.38 91 ALA A O 1
ATOM 699 N N . ALA A 1 92 ? 9.165 -13.496 6.014 1.00 94.06 92 ALA A N 1
ATOM 700 C CA . ALA A 1 92 ? 8.365 -12.802 7.023 1.00 94.06 92 ALA A CA 1
ATOM 701 C C . ALA A 1 92 ? 7.161 -12.057 6.413 1.00 94.06 92 ALA A C 1
ATOM 703 O O . ALA A 1 92 ? 6.161 -11.834 7.101 1.00 94.06 92 ALA A O 1
ATOM 704 N N . MET A 1 93 ? 7.238 -11.705 5.126 1.00 96.38 93 MET A N 1
ATOM 705 C CA . MET A 1 93 ? 6.190 -10.999 4.393 1.00 96.38 93 MET A CA 1
ATOM 706 C C . MET A 1 93 ? 5.202 -11.928 3.682 1.00 96.38 93 MET A C 1
ATOM 708 O O . MET A 1 93 ? 4.151 -11.445 3.259 1.00 96.38 93 MET A O 1
ATOM 712 N N . ASP A 1 94 ? 5.458 -13.240 3.608 1.00 95.00 94 ASP A N 1
ATOM 713 C CA . ASP A 1 94 ? 4.636 -14.207 2.858 1.00 95.00 94 ASP A CA 1
ATOM 714 C C . ASP A 1 94 ? 3.144 -14.114 3.199 1.00 95.00 94 ASP A C 1
ATOM 716 O O . ASP A 1 94 ? 2.293 -14.100 2.311 1.00 95.00 94 ASP A O 1
ATOM 720 N N . GLY A 1 95 ? 2.810 -14.009 4.490 1.00 96.25 95 GLY A N 1
ATOM 721 C CA . GLY A 1 95 ? 1.419 -13.906 4.938 1.00 96.25 95 GLY A CA 1
ATOM 722 C C . GLY A 1 95 ? 0.727 -12.630 4.452 1.00 96.25 95 GLY A C 1
ATOM 723 O O . GLY A 1 95 ? -0.444 -12.668 4.073 1.00 96.25 95 GLY A O 1
ATOM 724 N N . PHE A 1 96 ? 1.452 -11.510 4.427 1.00 97.19 96 PHE A N 1
ATOM 725 C CA . PHE A 1 96 ? 0.926 -10.243 3.931 1.00 97.19 96 PHE A CA 1
ATOM 726 C C . PHE A 1 96 ? 0.815 -10.255 2.406 1.00 97.19 96 PHE A C 1
ATOM 728 O O . PHE A 1 96 ? -0.247 -9.932 1.879 1.00 97.19 96 PHE A O 1
ATOM 735 N N . VAL A 1 97 ? 1.845 -10.717 1.694 1.00 97.25 97 VAL A N 1
ATOM 736 C CA . VAL A 1 97 ? 1.835 -10.841 0.226 1.00 97.25 97 VAL A CA 1
ATOM 737 C C . VAL A 1 97 ? 0.735 -11.798 -0.243 1.00 97.25 97 VAL A C 1
ATOM 739 O O . VAL A 1 97 ? 0.067 -11.540 -1.242 1.00 97.25 97 VAL A O 1
ATOM 742 N N . ALA A 1 98 ? 0.467 -12.876 0.497 1.00 96.38 98 ALA A N 1
ATOM 743 C CA . ALA A 1 98 ? -0.624 -13.799 0.193 1.00 96.38 98 ALA A CA 1
ATOM 744 C C . ALA A 1 98 ? -2.016 -13.147 0.280 1.00 96.38 98 ALA A C 1
ATOM 746 O O . ALA A 1 98 ? -2.939 -13.619 -0.385 1.00 96.38 98 ALA A O 1
ATOM 747 N N . SER A 1 99 ? -2.171 -12.068 1.059 1.00 96.69 99 SER A N 1
ATOM 748 C CA . SER A 1 99 ? -3.424 -11.301 1.133 1.00 96.69 99 SER A CA 1
ATOM 749 C C . SER A 1 99 ? -3.650 -10.387 -0.073 1.00 96.69 99 SER A C 1
ATOM 751 O O . SER A 1 99 ? -4.752 -9.875 -0.263 1.00 96.69 99 SER A O 1
ATOM 753 N N . TRP A 1 100 ? -2.629 -10.176 -0.908 1.00 97.75 100 TRP A N 1
ATOM 754 C CA . TRP A 1 100 ? -2.726 -9.243 -2.017 1.00 97.75 100 TRP A CA 1
ATOM 755 C C . TRP A 1 100 ? -3.591 -9.772 -3.178 1.00 97.75 100 TRP A C 1
ATOM 757 O O . TRP A 1 100 ? -3.594 -10.976 -3.482 1.00 97.75 100 TRP A O 1
ATOM 767 N N . PRO A 1 101 ? -4.283 -8.866 -3.894 1.00 97.50 101 PRO A N 1
ATOM 768 C CA . PRO A 1 101 ? -4.910 -9.150 -5.178 1.00 97.50 101 PRO A CA 1
ATOM 769 C C . PRO A 1 101 ? -3.954 -9.776 -6.203 1.00 97.50 101 PRO A C 1
ATOM 771 O O . PRO A 1 101 ? -2.730 -9.745 -6.071 1.00 97.50 101 PRO A O 1
ATOM 774 N N . VAL A 1 102 ? -4.534 -10.390 -7.238 1.00 95.62 102 VAL A N 1
ATOM 775 C CA . VAL A 1 102 ? -3.790 -11.198 -8.220 1.00 95.62 102 VAL A CA 1
ATOM 776 C C . VAL A 1 102 ? -2.710 -10.386 -8.938 1.00 95.62 102 VAL A C 1
ATOM 778 O O . VAL A 1 102 ? -1.601 -10.897 -9.086 1.00 95.62 102 VAL A O 1
ATOM 781 N N . SER A 1 103 ? -2.999 -9.152 -9.358 1.00 96.12 103 SER A N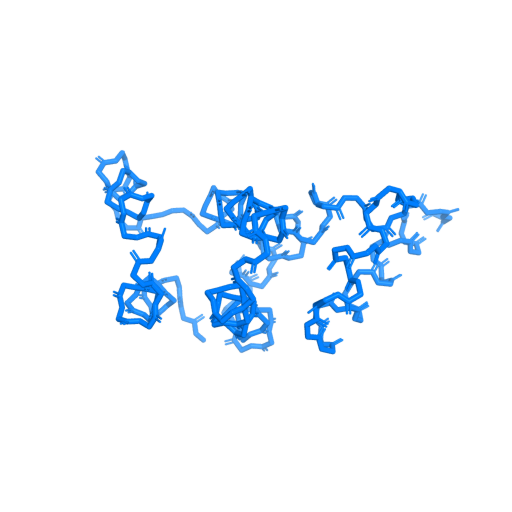 1
ATOM 782 C CA . SER A 1 103 ? -2.054 -8.342 -10.135 1.00 96.12 103 SER A CA 1
ATOM 783 C C . SER A 1 103 ? -0.877 -7.891 -9.268 1.00 96.12 103 SER A C 1
ATOM 785 O O . SER A 1 103 ? 0.271 -8.062 -9.673 1.00 96.12 103 SER A O 1
ATOM 787 N N . LEU A 1 104 ? -1.131 -7.453 -8.029 1.00 97.12 104 LEU A N 1
ATOM 788 C CA . LEU A 1 104 ? -0.068 -7.171 -7.054 1.00 97.12 104 LEU A CA 1
ATOM 789 C C . LEU A 1 104 ? 0.808 -8.396 -6.758 1.00 97.12 104 LEU A C 1
ATOM 791 O O . LEU A 1 104 ? 2.029 -8.269 -6.697 1.00 97.12 104 LEU A O 1
ATOM 795 N N . ARG A 1 105 ? 0.230 -9.598 -6.618 1.00 96.94 105 ARG A N 1
ATOM 796 C CA . ARG A 1 105 ? 1.028 -10.829 -6.436 1.00 96.94 105 ARG A CA 1
ATOM 797 C C . ARG A 1 105 ? 1.844 -11.189 -7.673 1.00 96.94 105 ARG A C 1
ATOM 799 O O . ARG A 1 105 ? 2.959 -11.690 -7.538 1.00 96.94 105 ARG A O 1
ATOM 806 N N . ALA A 1 106 ? 1.314 -10.942 -8.869 1.00 96.50 106 ALA A N 1
ATOM 807 C CA . ALA A 1 106 ? 2.068 -11.125 -10.104 1.00 96.50 106 ALA A CA 1
ATOM 808 C C . ALA A 1 106 ? 3.266 -10.164 -10.162 1.00 96.50 106 ALA A C 1
ATOM 810 O O . ALA A 1 106 ? 4.376 -10.604 -10.455 1.00 96.50 106 ALA A O 1
ATOM 811 N N . GLN A 1 107 ? 3.072 -8.892 -9.796 1.00 96.75 107 GLN A N 1
ATOM 812 C CA . GLN A 1 107 ? 4.167 -7.925 -9.694 1.00 96.75 107 GLN A CA 1
ATOM 813 C C . GLN A 1 107 ? 5.185 -8.324 -8.619 1.00 96.75 107 GLN A C 1
ATOM 815 O O . GLN A 1 107 ? 6.384 -8.276 -8.871 1.00 96.75 107 GLN A O 1
ATOM 820 N N . ALA A 1 108 ? 4.732 -8.803 -7.457 1.00 95.31 108 ALA A N 1
ATOM 821 C CA . ALA A 1 108 ? 5.607 -9.314 -6.402 1.00 95.31 108 ALA A CA 1
ATOM 822 C C . ALA A 1 108 ? 6.521 -10.439 -6.908 1.00 95.31 108 ALA A C 1
ATOM 824 O O . ALA A 1 108 ? 7.713 -10.444 -6.621 1.00 95.31 108 ALA A O 1
ATOM 825 N N . ALA A 1 109 ? 5.990 -11.365 -7.714 1.00 94.94 109 ALA A N 1
ATOM 826 C CA . ALA A 1 109 ? 6.788 -12.427 -8.322 1.00 94.94 109 ALA A CA 1
ATOM 827 C C . ALA A 1 109 ? 7.844 -11.883 -9.304 1.00 94.94 109 ALA A C 1
ATOM 829 O O . ALA A 1 109 ? 8.954 -12.414 -9.354 1.00 94.94 109 ALA A O 1
ATOM 830 N N . ILE A 1 110 ? 7.520 -10.820 -10.053 1.00 94.00 110 ILE A N 1
ATOM 831 C CA . ILE A 1 110 ? 8.469 -10.127 -10.937 1.00 94.00 110 ILE A CA 1
ATOM 832 C C . ILE A 1 110 ? 9.597 -9.489 -10.114 1.00 94.00 110 ILE A C 1
ATOM 834 O O . ILE A 1 110 ? 10.766 -9.702 -10.436 1.00 94.00 110 ILE A O 1
ATOM 838 N N . GLU A 1 111 ? 9.279 -8.767 -9.036 1.00 92.19 111 GLU A N 1
ATOM 839 C CA . GLU A 1 111 ? 10.297 -8.138 -8.179 1.00 92.19 111 GLU A CA 1
ATOM 840 C C . GLU A 1 111 ? 11.153 -9.171 -7.433 1.00 92.19 111 GLU A C 1
ATOM 842 O O . GLU A 1 111 ? 12.375 -9.043 -7.378 1.00 92.19 111 GLU A O 1
ATOM 847 N N . THR A 1 112 ? 10.555 -10.255 -6.934 1.00 90.12 112 THR A N 1
ATOM 848 C CA . THR A 1 112 ? 11.297 -11.371 -6.328 1.00 90.12 112 THR A CA 1
ATOM 849 C C . THR A 1 112 ? 12.250 -12.027 -7.329 1.00 90.12 112 THR A C 1
ATOM 851 O O . THR A 1 112 ? 13.363 -12.403 -6.957 1.00 90.12 112 THR A O 1
ATOM 854 N N . ALA A 1 113 ? 11.856 -12.163 -8.599 1.00 90.81 113 ALA A N 1
ATOM 855 C CA . ALA A 1 113 ? 12.747 -12.664 -9.643 1.00 90.81 113 ALA A CA 1
ATOM 856 C C . ALA A 1 113 ? 13.904 -11.689 -9.920 1.00 90.81 113 ALA A C 1
ATOM 858 O O . ALA A 1 113 ? 15.050 -12.131 -9.963 1.00 90.81 113 ALA A O 1
ATOM 859 N N . ARG A 1 114 ? 13.620 -10.380 -10.025 1.00 88.19 114 ARG A N 1
ATOM 860 C CA . ARG A 1 114 ? 14.637 -9.321 -10.187 1.00 88.19 114 ARG A CA 1
ATOM 861 C C . ARG A 1 114 ? 15.644 -9.298 -9.036 1.00 88.19 114 ARG A C 1
ATOM 863 O O . ARG A 1 114 ? 16.830 -9.110 -9.273 1.00 88.19 114 ARG A O 1
ATOM 870 N N . PHE A 1 115 ? 15.191 -9.510 -7.801 1.00 86.06 115 PHE A N 1
ATOM 871 C CA . PHE A 1 115 ? 16.068 -9.559 -6.630 1.00 86.06 115 PHE A CA 1
ATOM 872 C C . PHE A 1 115 ? 16.963 -10.811 -6.606 1.00 86.06 115 PHE A C 1
ATOM 874 O O . PHE A 1 115 ? 18.148 -10.723 -6.292 1.00 86.06 115 PHE A O 1
ATOM 881 N N . ASN A 1 116 ? 16.404 -11.986 -6.919 1.00 82.94 116 ASN A N 1
ATOM 882 C CA . ASN A 1 116 ? 17.084 -13.275 -6.741 1.00 82.94 116 ASN A CA 1
ATOM 883 C C . ASN A 1 116 ? 18.067 -13.649 -7.857 1.00 82.94 116 ASN A C 1
ATOM 885 O O . ASN A 1 116 ? 18.849 -14.588 -7.683 1.00 82.94 116 ASN A O 1
ATOM 889 N N . GLY A 1 117 ? 18.039 -12.984 -9.008 1.00 69.69 117 GLY A N 1
ATOM 890 C CA . GLY A 1 117 ? 18.944 -13.352 -10.079 1.00 69.69 117 GLY A CA 1
ATOM 891 C C . GLY A 1 117 ? 18.899 -12.449 -11.297 1.00 69.69 117 GLY A C 1
ATOM 892 O O . GLY A 1 117 ? 17.838 -12.230 -11.874 1.00 69.69 117 GLY A O 1
ATOM 893 N N . ILE A 1 118 ? 20.123 -12.160 -11.752 1.00 53.53 118 ILE A N 1
ATOM 894 C CA . ILE A 1 118 ? 20.535 -11.583 -13.041 1.00 53.53 118 ILE A CA 1
ATOM 895 C C . ILE A 1 118 ? 20.636 -10.058 -13.028 1.00 53.53 118 ILE A C 1
ATOM 897 O O . ILE A 1 118 ? 19.602 -9.369 -13.131 1.00 53.53 118 ILE A O 1
#

Organism: NCBI:txid284950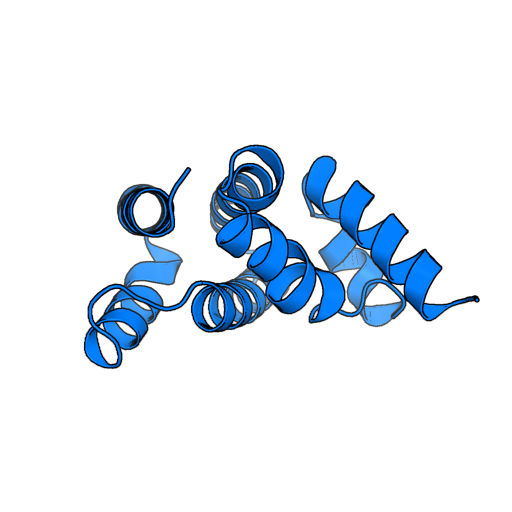1

Sequence (118 aa):
MSLEDLVEALRRDVPEVRDLLRAHLAHLPGGDEFVLMGLLRDRALELFVLQQTSALDRLLALVDRALGDGDEALADAVASDFVSATPPWDAAMDGFVASWPVSLRAQAAIETARFNGI

Secondary structure (DSSP, 8-state):
--HHHHHHHHHHH-GGGHHHHHHHHHHSTT--HHHHHHHHHHHHHHHHHTT-HHHHHHHHHHHHHHHHHS-HHHHHHIIIIIIITS-TT-GGGHHHHHTS-HHHHHHHHHHHHHHH--